Protein AF-A0A6V8NWE5-F1 (afdb_monomer_lite)

Sequence (103 aa):
FDLETEVAITEAKSGLPRKDAEKIVLVVRGLRESGKCEFAPTVRGCIMIAKTVKVLNGSVDAKDGIFRDICQDVLASETTRLGSKANEARVKEMVRNLISKYC

Foldseek 3Di:
DDLVVLLVCLCVLQVDPSLLLSLLSQLLVQLQVVVLFQARDDSVLSNQLSNQCVVVVFDLALPTPSSLVSLLVSQLVRRDDPPDPVSSVVSSVSSNVSSVVRD

pLDDT: mean 93.69, std 7.59, range [59.34, 98.88]

Secondary structure (DSSP, 8-state):
--HHHHHHHHHHHH---HHHHHHHHHHHHHHHHTS--SS---HHHHHHHHHHHHHTT--SSTT-HHHHHHHHHHHHHHH-SS--HHHHHHHHHHHHHHHHHH-

Radius of gyration: 12.45 Å; chains: 1; bounding box: 30×29×30 Å

Structure (mmCIF, N/CA/C/O backbone):
data_AF-A0A6V8NWE5-F1
#
_entry.id   AF-A0A6V8NWE5-F1
#
loop_
_atom_site.group_PDB
_atom_site.id
_atom_site.type_symbol
_atom_site.label_atom_id
_atom_site.label_alt_id
_atom_site.label_comp_id
_atom_site.label_asym_id
_atom_site.label_entity_id
_atom_site.label_seq_id
_atom_site.pdbx_PDB_ins_code
_atom_site.Cartn_x
_atom_site.Cartn_y
_atom_site.Cartn_z
_atom_site.occupancy
_atom_site.B_iso_or_equiv
_atom_site.auth_seq_id
_atom_site.auth_comp_id
_atom_site.auth_asym_id
_atom_site.auth_atom_id
_atom_site.pdbx_PDB_model_num
ATOM 1 N N . PHE A 1 1 ? 3.066 -14.788 1.093 1.00 91.75 1 PHE A N 1
ATOM 2 C CA . PHE A 1 1 ? 1.853 -15.093 1.869 1.00 91.75 1 PHE A CA 1
ATOM 3 C C . PHE A 1 1 ? 0.653 -15.046 0.931 1.00 91.75 1 PHE A C 1
ATOM 5 O O . PHE A 1 1 ? 0.709 -14.336 -0.076 1.00 91.75 1 PHE A O 1
ATOM 12 N N . ASP A 1 2 ? -0.403 -15.802 1.220 1.00 96.88 2 ASP A N 1
ATOM 13 C CA . ASP A 1 2 ? -1.707 -15.609 0.571 1.00 96.88 2 ASP A CA 1
ATOM 14 C C . ASP A 1 2 ? -2.330 -14.253 0.961 1.00 96.88 2 ASP A C 1
ATOM 16 O O . ASP A 1 2 ? -1.792 -13.524 1.799 1.00 96.88 2 ASP A O 1
ATOM 20 N N . LEU A 1 3 ? -3.418 -13.881 0.280 1.00 97.88 3 LEU A N 1
ATOM 21 C CA . LEU A 1 3 ? -4.095 -12.599 0.484 1.00 97.88 3 LEU A CA 1
ATOM 22 C C . LEU A 1 3 ? -4.586 -12.460 1.927 1.00 97.88 3 LEU A C 1
ATOM 24 O O . LEU A 1 3 ? -4.307 -11.454 2.571 1.00 97.88 3 LEU A O 1
ATOM 28 N N . GLU A 1 4 ? -5.274 -13.478 2.438 1.00 98.44 4 GLU A N 1
ATOM 29 C CA . GLU A 1 4 ? -5.883 -13.462 3.766 1.00 98.44 4 GLU A CA 1
ATOM 30 C C . GLU A 1 4 ? -4.844 -13.224 4.867 1.00 98.44 4 GLU A C 1
ATOM 32 O O . GLU A 1 4 ? -5.049 -12.392 5.755 1.00 98.44 4 GLU A O 1
ATOM 37 N N . THR A 1 5 ? -3.694 -13.885 4.756 1.00 98.62 5 THR A N 1
ATOM 38 C CA . THR A 1 5 ? -2.564 -13.736 5.669 1.00 98.62 5 THR A CA 1
ATOM 39 C C . THR A 1 5 ? -1.970 -12.327 5.602 1.00 98.62 5 THR A C 1
ATOM 41 O O . THR A 1 5 ? -1.704 -11.725 6.642 1.00 98.62 5 THR A O 1
ATOM 44 N N . GLU A 1 6 ? -1.772 -11.755 4.407 1.00 98.69 6 GLU A N 1
ATOM 45 C CA . GLU A 1 6 ? -1.270 -10.375 4.279 1.00 98.69 6 GLU A CA 1
ATOM 46 C C . GLU A 1 6 ? -2.259 -9.352 4.864 1.00 98.69 6 GLU A C 1
ATOM 48 O O . GLU A 1 6 ? -1.826 -8.411 5.538 1.00 98.69 6 GLU A O 1
ATOM 53 N N . VAL A 1 7 ? -3.568 -9.552 4.666 1.00 98.88 7 VAL A N 1
ATOM 54 C CA . VAL A 1 7 ? -4.627 -8.708 5.248 1.00 98.88 7 VAL A CA 1
ATOM 55 C C . VAL A 1 7 ? -4.627 -8.802 6.768 1.00 98.88 7 VAL A C 1
ATOM 57 O O . VAL A 1 7 ? -4.558 -7.768 7.429 1.00 98.88 7 VAL A O 1
ATOM 60 N N . ALA A 1 8 ? -4.616 -10.013 7.330 1.00 98.75 8 ALA A N 1
ATOM 61 C CA . ALA A 1 8 ? -4.601 -10.221 8.777 1.00 98.75 8 ALA A CA 1
ATOM 62 C C . ALA A 1 8 ? -3.352 -9.611 9.438 1.00 98.75 8 ALA A C 1
ATOM 64 O O . ALA A 1 8 ? -3.449 -8.964 10.482 1.00 98.75 8 ALA A O 1
ATOM 65 N N . ILE A 1 9 ? -2.176 -9.750 8.814 1.00 98.81 9 ILE A N 1
ATOM 66 C CA . ILE A 1 9 ? -0.945 -9.107 9.295 1.00 98.81 9 ILE A CA 1
ATOM 67 C C . ILE A 1 9 ? -1.081 -7.580 9.256 1.00 98.81 9 ILE A C 1
ATOM 69 O O . ILE A 1 9 ? -0.731 -6.909 10.228 1.00 98.81 9 ILE A O 1
ATOM 73 N N . THR A 1 10 ? -1.569 -7.024 8.145 1.00 98.75 10 THR A N 1
ATOM 74 C CA . THR A 1 10 ? -1.692 -5.569 7.963 1.00 98.75 10 THR A CA 1
ATOM 75 C C . THR A 1 10 ? -2.676 -4.978 8.969 1.00 98.75 10 THR A C 1
ATOM 77 O O . THR A 1 10 ? -2.346 -3.997 9.637 1.00 98.75 10 THR A O 1
ATOM 80 N N . GLU A 1 11 ? -3.830 -5.618 9.148 1.00 98.69 11 GLU A N 1
ATOM 81 C CA . GLU A 1 11 ? -4.839 -5.288 10.156 1.00 98.69 11 GLU A CA 1
ATOM 82 C C . GLU A 1 11 ? -4.231 -5.312 11.565 1.00 98.69 11 GLU A C 1
ATOM 84 O O . GLU A 1 11 ? -4.181 -4.280 12.232 1.00 98.69 11 GLU A O 1
ATOM 89 N N . ALA A 1 12 ? -3.659 -6.442 11.992 1.00 98.56 12 ALA A N 1
ATOM 90 C CA . ALA A 1 12 ? -3.134 -6.603 13.348 1.00 98.56 12 ALA A CA 1
ATOM 91 C C . ALA A 1 12 ? -1.967 -5.651 13.666 1.00 98.56 12 ALA A C 1
ATOM 93 O O . ALA A 1 12 ? -1.805 -5.212 14.805 1.00 98.56 12 ALA A O 1
ATOM 94 N N . LYS A 1 13 ? -1.122 -5.329 12.677 1.00 98.50 13 LYS A N 1
ATOM 95 C CA . LYS A 1 13 ? 0.062 -4.477 12.881 1.00 98.50 13 LYS A CA 1
ATOM 96 C C . LYS A 1 13 ? -0.218 -2.982 12.756 1.00 98.50 13 LYS A C 1
ATOM 98 O O . LYS A 1 13 ? 0.586 -2.206 13.271 1.00 98.50 13 LYS A O 1
ATOM 103 N N . SER A 1 14 ? -1.296 -2.566 12.093 1.00 97.75 14 SER A N 1
ATOM 104 C CA . SER A 1 14 ? -1.674 -1.148 11.951 1.00 97.75 14 SER A CA 1
ATOM 105 C C . SER A 1 14 ? -2.852 -0.749 12.847 1.00 97.75 14 SER A C 1
ATOM 107 O O . SER A 1 14 ? -2.962 0.402 13.276 1.00 97.75 14 SER A O 1
ATOM 109 N N . GLY A 1 15 ? -3.738 -1.696 13.156 1.00 96.81 15 GLY A N 1
ATOM 110 C CA . GLY A 1 15 ? -5.033 -1.448 13.775 1.00 96.81 15 GLY A CA 1
ATOM 111 C C . GLY A 1 15 ? -5.972 -0.625 12.890 1.00 96.81 15 GLY A C 1
ATOM 112 O O . GLY A 1 15 ? -6.774 0.128 13.441 1.00 96.81 15 GLY A O 1
ATOM 113 N N . LEU A 1 16 ? -5.811 -0.671 11.562 1.00 97.75 16 LEU A N 1
ATOM 114 C CA . LEU A 1 16 ? -6.846 -0.231 10.625 1.00 97.75 16 LEU A CA 1
ATOM 115 C C . LEU A 1 16 ? -7.965 -1.279 10.545 1.00 97.75 16 LEU A C 1
ATOM 117 O O . LEU A 1 16 ? -7.694 -2.462 10.768 1.00 97.75 16 LEU A O 1
ATOM 121 N N . PRO A 1 17 ? -9.198 -0.882 10.183 1.00 98.12 17 PRO A N 1
ATOM 122 C CA . PRO A 1 17 ? -10.261 -1.831 9.877 1.00 98.12 17 PRO A CA 1
ATOM 123 C C . PRO A 1 17 ? -9.833 -2.820 8.788 1.00 98.12 17 PRO A C 1
ATOM 125 O O . PRO A 1 17 ? -9.169 -2.437 7.822 1.00 98.12 17 PRO A O 1
ATOM 128 N N . ARG A 1 18 ? -10.278 -4.079 8.891 1.00 98.50 18 ARG A N 1
ATOM 129 C CA . ARG A 1 18 ? -9.962 -5.138 7.917 1.00 98.50 18 ARG A CA 1
ATOM 130 C C . ARG A 1 18 ? -10.172 -4.721 6.461 1.00 98.50 18 ARG A C 1
ATOM 132 O O . ARG A 1 18 ? -9.321 -4.994 5.622 1.00 98.50 18 ARG A O 1
ATOM 139 N N . LYS A 1 19 ? -11.278 -4.026 6.179 1.00 98.31 19 LYS A N 1
ATOM 140 C CA . LYS A 1 19 ? -11.624 -3.530 4.838 1.00 98.31 19 LYS A CA 1
ATOM 141 C C . LYS A 1 19 ? -10.554 -2.588 4.276 1.00 98.31 19 LYS A C 1
ATOM 143 O O . LYS A 1 19 ? -10.204 -2.683 3.107 1.00 98.31 19 LYS A O 1
ATOM 148 N N . ASP A 1 20 ? -10.009 -1.711 5.110 1.00 98.62 20 ASP A N 1
ATOM 149 C CA . ASP A 1 20 ? -8.976 -0.758 4.701 1.00 98.62 20 ASP A CA 1
ATOM 150 C C . ASP A 1 20 ? -7.615 -1.446 4.558 1.00 98.62 20 ASP A C 1
ATOM 152 O O . ASP A 1 20 ? -6.873 -1.187 3.610 1.00 98.62 20 ASP A O 1
ATOM 156 N N . ALA A 1 21 ? -7.306 -2.390 5.451 1.00 98.75 21 ALA A N 1
ATOM 157 C CA . ALA A 1 21 ? -6.124 -3.237 5.323 1.00 98.75 21 ALA A CA 1
ATOM 158 C C . ALA A 1 21 ? -6.146 -4.045 4.012 1.00 98.75 21 ALA A C 1
ATOM 160 O O . ALA A 1 21 ? -5.127 -4.133 3.326 1.00 98.75 21 ALA A O 1
ATOM 161 N N . GLU A 1 22 ? -7.305 -4.584 3.630 1.00 98.81 22 GLU A N 1
ATOM 162 C CA . GLU A 1 22 ? -7.499 -5.316 2.379 1.00 98.81 22 GLU A CA 1
ATOM 163 C C . GLU A 1 22 ? -7.235 -4.452 1.146 1.00 98.81 22 GLU A C 1
ATOM 165 O O . GLU A 1 22 ? -6.448 -4.853 0.286 1.00 98.81 22 GLU A O 1
ATOM 170 N N . LYS A 1 23 ? -7.797 -3.238 1.090 1.00 98.75 23 LYS A N 1
ATOM 171 C CA . LYS A 1 23 ? -7.524 -2.276 0.011 1.00 98.75 23 LYS A CA 1
ATOM 172 C C . LYS A 1 23 ? -6.024 -2.035 -0.178 1.00 98.75 23 LYS A C 1
ATOM 174 O O . LYS A 1 23 ? -5.510 -2.139 -1.293 1.00 98.75 23 LYS A O 1
ATOM 179 N N . ILE A 1 24 ? -5.308 -1.764 0.917 1.00 98.69 24 ILE A N 1
ATOM 180 C CA . ILE A 1 24 ? -3.856 -1.537 0.892 1.00 98.69 24 ILE A CA 1
ATOM 181 C C . ILE A 1 24 ? -3.133 -2.770 0.347 1.00 98.69 24 ILE A C 1
ATOM 183 O O . ILE A 1 24 ? -2.300 -2.652 -0.552 1.00 98.69 24 ILE A O 1
ATOM 187 N N . VAL A 1 25 ? -3.459 -3.959 0.856 1.00 98.75 25 VAL A N 1
ATOM 188 C CA . VAL A 1 25 ? -2.830 -5.207 0.411 1.00 98.75 25 VAL A CA 1
ATOM 189 C C . VAL A 1 25 ? -3.068 -5.444 -1.080 1.00 98.75 25 VAL A C 1
ATOM 191 O O . VAL A 1 25 ? -2.121 -5.784 -1.786 1.00 98.75 25 VAL A O 1
ATOM 194 N N . LEU A 1 26 ? -4.279 -5.207 -1.591 1.00 98.62 26 LEU A N 1
ATOM 195 C CA . LEU A 1 26 ? -4.594 -5.360 -3.014 1.00 98.62 26 LEU A CA 1
ATOM 196 C C . LEU A 1 26 ? -3.794 -4.397 -3.902 1.00 98.62 26 LEU A C 1
ATOM 198 O O . LEU A 1 26 ? -3.298 -4.814 -4.951 1.00 98.62 26 LEU A O 1
ATOM 202 N N . VAL A 1 27 ? -3.590 -3.146 -3.472 1.00 98.31 27 VAL A N 1
ATOM 203 C CA . VAL A 1 27 ? -2.715 -2.192 -4.176 1.00 98.31 27 VAL A CA 1
ATOM 204 C C . VAL A 1 27 ? -1.276 -2.714 -4.227 1.00 98.31 27 VAL A C 1
ATOM 206 O O . VAL A 1 27 ? -0.682 -2.791 -5.303 1.00 98.31 27 VAL A O 1
ATOM 209 N N . VAL A 1 28 ? -0.716 -3.133 -3.088 1.00 97.75 28 VAL A N 1
ATOM 210 C CA . VAL A 1 28 ? 0.677 -3.607 -3.012 1.00 97.75 28 VAL A CA 1
ATOM 211 C C . VAL A 1 28 ? 0.885 -4.907 -3.795 1.00 97.75 28 VAL A C 1
ATOM 213 O O . VAL A 1 28 ? 1.889 -5.062 -4.495 1.00 97.75 28 VAL A O 1
ATOM 216 N N . ARG A 1 29 ? -0.059 -5.850 -3.712 1.00 97.38 29 ARG A N 1
ATOM 217 C CA . ARG A 1 29 ? -0.036 -7.094 -4.496 1.00 97.38 29 ARG A CA 1
ATOM 218 C C . ARG A 1 29 ? -0.167 -6.821 -5.985 1.00 97.38 29 ARG A C 1
ATOM 220 O O . ARG A 1 29 ? 0.643 -7.333 -6.745 1.00 97.38 29 ARG A O 1
ATOM 227 N N . GLY A 1 30 ? -1.104 -5.969 -6.394 1.00 96.81 30 GLY A N 1
ATOM 228 C CA . GLY A 1 30 ? -1.273 -5.620 -7.802 1.00 96.81 30 GLY A CA 1
ATOM 229 C C . GLY A 1 30 ? -0.024 -4.965 -8.398 1.00 96.81 30 GLY A C 1
ATOM 230 O O . GLY A 1 30 ? 0.327 -5.239 -9.543 1.00 96.81 30 GLY A O 1
ATOM 231 N N . LEU A 1 31 ? 0.702 -4.165 -7.609 1.00 95.25 31 LEU A N 1
ATOM 232 C CA . LEU A 1 31 ? 1.986 -3.614 -8.036 1.00 95.25 31 LEU A CA 1
ATOM 233 C C . LEU A 1 31 ? 3.047 -4.716 -8.176 1.00 95.25 31 LEU A C 1
ATOM 235 O O . LEU A 1 31 ? 3.726 -4.787 -9.198 1.00 95.25 31 LEU A O 1
ATOM 239 N N . ARG A 1 32 ? 3.153 -5.611 -7.190 1.00 94.00 32 ARG A N 1
ATOM 240 C CA . ARG A 1 32 ? 4.074 -6.761 -7.202 1.00 94.00 32 ARG A CA 1
ATOM 241 C C . ARG A 1 32 ? 3.838 -7.698 -8.389 1.00 94.00 32 ARG A C 1
ATOM 243 O O . ARG A 1 32 ? 4.787 -8.110 -9.047 1.00 94.00 32 ARG A O 1
ATOM 250 N N . GLU A 1 33 ? 2.579 -8.006 -8.670 1.00 94.25 33 GLU A N 1
ATOM 251 C CA .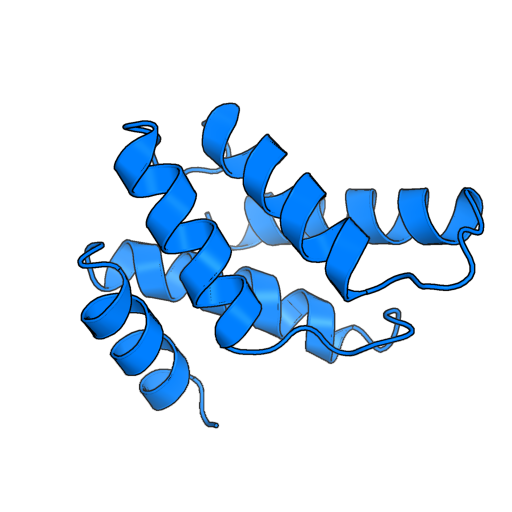 GLU A 1 33 ? 2.144 -8.918 -9.733 1.00 94.25 33 GLU A CA 1
ATOM 252 C C . GLU A 1 33 ? 2.259 -8.294 -11.132 1.00 94.25 33 GLU A C 1
ATOM 254 O O . GLU A 1 33 ? 2.235 -9.008 -12.130 1.00 94.25 33 GLU A O 1
ATOM 259 N N . SER A 1 34 ? 2.460 -6.975 -11.232 1.00 90.44 34 SER A N 1
ATOM 260 C CA . SER A 1 34 ? 2.676 -6.304 -12.519 1.00 90.44 34 SER A CA 1
ATOM 261 C C . SER A 1 34 ? 3.966 -6.726 -13.233 1.00 90.44 34 SER A C 1
ATOM 263 O O . SER A 1 34 ? 4.100 -6.491 -14.435 1.00 90.44 34 SER A O 1
ATOM 265 N N . GLY A 1 35 ? 4.942 -7.273 -12.496 1.00 82.69 35 GLY A N 1
ATOM 266 C CA . GLY A 1 35 ? 6.270 -7.613 -13.011 1.00 82.69 35 GLY A CA 1
ATOM 267 C C . GLY A 1 35 ? 7.115 -6.406 -13.443 1.00 82.69 35 GLY A C 1
ATOM 268 O O . GLY A 1 35 ? 8.174 -6.593 -14.033 1.00 82.69 35 GLY A O 1
ATOM 269 N N . LYS A 1 36 ? 6.665 -5.169 -13.177 1.00 77.75 36 LYS A N 1
ATOM 270 C CA . LYS A 1 36 ? 7.346 -3.929 -13.603 1.00 77.75 36 LYS A CA 1
ATOM 271 C C . LYS A 1 36 ? 8.190 -3.271 -12.510 1.00 77.75 36 LYS A C 1
ATOM 273 O O . LYS A 1 36 ? 8.739 -2.194 -12.734 1.00 77.75 36 LYS A O 1
ATOM 278 N N . CYS A 1 37 ? 8.274 -3.890 -11.337 1.00 81.31 37 CYS A N 1
ATOM 279 C CA . CYS A 1 37 ? 9.083 -3.418 -10.219 1.00 81.31 37 CYS A CA 1
ATOM 280 C C . CYS A 1 37 ? 10.467 -4.065 -10.259 1.00 81.31 37 CYS A C 1
ATOM 282 O O . CYS A 1 37 ? 10.568 -5.274 -10.449 1.00 81.31 37 CYS A O 1
ATOM 284 N N . GLU A 1 38 ? 11.518 -3.278 -10.024 1.00 83.00 38 GLU A N 1
ATOM 285 C CA . GLU A 1 38 ? 12.880 -3.807 -9.863 1.00 83.00 38 GLU A CA 1
ATOM 286 C C . GLU A 1 38 ? 12.965 -4.671 -8.596 1.00 83.00 38 GLU A C 1
ATOM 288 O O . GLU A 1 38 ? 13.540 -5.758 -8.594 1.00 83.00 38 GLU A O 1
ATOM 293 N N . PHE A 1 39 ? 12.301 -4.207 -7.535 1.00 86.19 39 PHE A N 1
ATOM 294 C CA . PHE A 1 39 ? 12.129 -4.933 -6.285 1.00 86.19 39 PHE A CA 1
ATOM 295 C C . PHE A 1 39 ? 10.646 -5.058 -5.967 1.00 86.19 39 PHE A C 1
ATOM 297 O O . PHE A 1 39 ? 9.912 -4.074 -5.938 1.00 86.19 39 PHE A O 1
ATOM 304 N N . ALA A 1 40 ? 10.195 -6.286 -5.739 1.00 90.00 40 ALA A N 1
ATOM 305 C CA . ALA A 1 40 ? 8.817 -6.570 -5.379 1.00 90.00 40 ALA A CA 1
ATOM 306 C C . ALA A 1 40 ? 8.484 -5.987 -3.990 1.00 90.00 40 ALA A C 1
ATOM 308 O O . ALA A 1 40 ? 9.154 -6.347 -3.015 1.00 90.00 40 ALA A O 1
ATOM 309 N N . PRO A 1 41 ? 7.433 -5.153 -3.858 1.00 93.12 41 PRO A N 1
ATOM 310 C CA . PRO A 1 41 ? 7.009 -4.671 -2.553 1.00 93.12 41 PRO A CA 1
ATOM 311 C C . PRO A 1 41 ? 6.413 -5.828 -1.736 1.00 93.12 41 PRO A C 1
ATOM 313 O O . PRO A 1 41 ? 5.911 -6.817 -2.281 1.00 93.12 41 PRO A O 1
ATOM 316 N N . THR A 1 42 ? 6.482 -5.725 -0.409 1.00 95.62 42 THR A N 1
ATOM 317 C CA . THR A 1 42 ? 6.126 -6.822 0.516 1.00 95.62 42 THR A CA 1
ATOM 318 C C . THR A 1 42 ? 5.064 -6.390 1.524 1.00 95.62 42 THR A C 1
ATOM 320 O O . THR A 1 42 ? 4.667 -5.229 1.562 1.00 95.62 42 THR A O 1
ATOM 323 N N . VAL A 1 43 ? 4.656 -7.298 2.420 1.00 97.75 43 VAL A N 1
ATOM 324 C CA . VAL A 1 43 ? 3.754 -6.967 3.540 1.00 97.75 43 VAL A CA 1
ATOM 325 C C . VAL A 1 43 ? 4.288 -5.828 4.428 1.00 97.75 43 VAL A C 1
ATOM 327 O O . VAL A 1 43 ? 3.510 -5.145 5.086 1.00 97.75 43 VAL A O 1
ATOM 330 N N . ARG A 1 44 ? 5.606 -5.568 4.431 1.00 97.31 44 ARG A N 1
ATOM 331 C CA . ARG A 1 44 ? 6.189 -4.418 5.145 1.00 97.31 44 ARG A CA 1
ATOM 332 C C . ARG A 1 44 ? 5.725 -3.081 4.563 1.00 97.31 44 ARG A C 1
ATOM 334 O O . ARG A 1 44 ? 5.364 -2.208 5.348 1.00 97.31 44 ARG A O 1
ATOM 341 N N . GLY A 1 45 ? 5.628 -2.971 3.238 1.00 97.62 45 GLY A N 1
ATOM 342 C CA . GLY A 1 45 ? 5.063 -1.803 2.563 1.00 97.62 45 GLY A CA 1
ATOM 343 C C . GLY A 1 45 ? 3.596 -1.589 2.945 1.00 97.62 45 GLY A C 1
ATOM 344 O O . GLY A 1 45 ? 3.206 -0.472 3.278 1.00 97.62 45 GLY A O 1
ATOM 345 N N . CYS A 1 46 ? 2.803 -2.668 3.035 1.00 98.56 46 CYS A N 1
ATOM 346 C CA . CYS A 1 46 ? 1.419 -2.594 3.524 1.00 98.56 46 CYS A CA 1
ATOM 347 C C . CYS A 1 46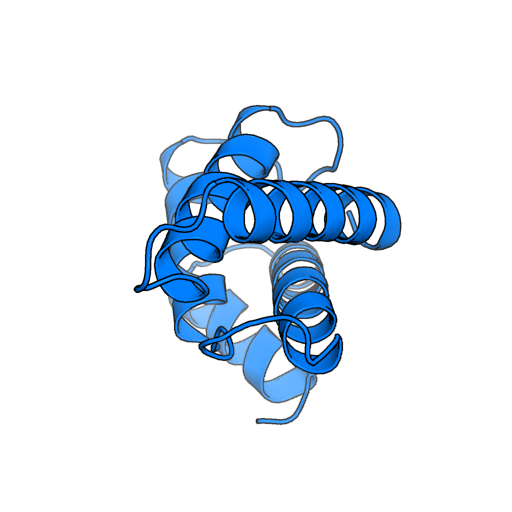 ? 1.347 -2.004 4.941 1.00 98.56 46 CYS A C 1
ATOM 349 O O . CYS A 1 46 ? 0.567 -1.090 5.199 1.00 98.56 46 CYS A O 1
ATOM 351 N N . ILE A 1 47 ? 2.186 -2.503 5.856 1.00 98.62 47 ILE A N 1
ATOM 352 C CA . ILE A 1 47 ? 2.226 -2.044 7.251 1.00 98.62 47 ILE A CA 1
ATOM 353 C C . ILE A 1 47 ? 2.659 -0.576 7.335 1.00 98.62 47 ILE A C 1
ATOM 355 O O . ILE A 1 47 ? 2.078 0.174 8.119 1.00 98.62 47 ILE A O 1
ATOM 359 N N . MET A 1 48 ? 3.662 -0.165 6.553 1.00 98.25 48 MET A N 1
ATOM 360 C CA . MET A 1 48 ? 4.129 1.224 6.512 1.00 98.25 48 MET A CA 1
ATOM 361 C C . MET A 1 48 ? 3.019 2.167 6.051 1.00 98.25 48 MET A C 1
ATOM 363 O O . MET A 1 48 ? 2.715 3.117 6.766 1.00 98.25 48 MET A O 1
ATOM 367 N N . ILE A 1 49 ? 2.363 1.866 4.925 1.00 98.56 49 ILE A N 1
ATOM 368 C CA . ILE A 1 49 ? 1.242 2.669 4.415 1.00 98.56 49 ILE A CA 1
ATOM 369 C C . ILE A 1 49 ? 0.138 2.761 5.473 1.00 98.56 49 ILE A C 1
ATOM 371 O O . ILE A 1 49 ? -0.254 3.857 5.870 1.00 98.56 49 ILE A O 1
ATOM 375 N N . ALA A 1 50 ? -0.315 1.615 5.986 1.00 98.50 50 ALA A N 1
ATOM 376 C CA . ALA A 1 50 ? -1.422 1.541 6.933 1.00 98.50 50 ALA A CA 1
ATOM 377 C C . ALA A 1 50 ? -1.156 2.326 8.228 1.00 98.50 50 ALA A C 1
ATOM 379 O O . ALA A 1 50 ? -2.028 3.045 8.720 1.00 98.50 50 ALA A O 1
ATOM 380 N N . LYS A 1 51 ? 0.058 2.220 8.784 1.00 98.38 51 LYS A N 1
ATOM 381 C CA . LYS A 1 51 ? 0.441 2.967 9.988 1.00 98.38 51 LYS A CA 1
ATOM 382 C C . LYS A 1 51 ? 0.522 4.466 9.734 1.00 98.38 51 LYS A C 1
ATOM 384 O O . LYS A 1 51 ? 0.021 5.226 10.557 1.00 98.38 51 LYS A O 1
ATOM 389 N N . THR A 1 52 ? 1.129 4.890 8.627 1.00 98.06 52 THR A N 1
ATOM 390 C CA . THR A 1 52 ? 1.292 6.318 8.328 1.00 98.06 52 THR A CA 1
ATOM 391 C C . THR A 1 52 ? -0.057 6.986 8.082 1.00 98.06 52 THR A C 1
ATOM 393 O O . THR A 1 52 ? -0.311 8.040 8.655 1.00 98.06 52 THR A O 1
ATOM 396 N N . VAL A 1 53 ? -0.960 6.343 7.330 1.00 97.62 53 VAL A N 1
ATOM 397 C CA . VAL A 1 53 ? -2.331 6.845 7.109 1.00 97.62 53 VAL A CA 1
ATOM 398 C C . VAL A 1 53 ? -3.045 7.052 8.440 1.00 97.62 53 VAL A C 1
ATOM 400 O O . VAL A 1 53 ? -3.596 8.122 8.687 1.00 97.62 53 VAL A O 1
ATOM 403 N N . LYS A 1 54 ? -2.973 6.058 9.333 1.00 96.69 54 LYS A N 1
ATOM 404 C CA . LYS A 1 54 ? -3.594 6.134 10.657 1.00 96.69 54 LYS A CA 1
ATOM 405 C C . LYS A 1 54 ? -3.014 7.259 11.516 1.00 96.69 54 LYS A C 1
ATOM 407 O O . LYS A 1 54 ? -3.770 7.981 12.150 1.00 96.69 54 LYS A O 1
ATOM 412 N N . VAL A 1 55 ? -1.688 7.412 11.543 1.00 97.62 55 VAL A N 1
ATOM 413 C CA . VAL A 1 55 ? -1.012 8.475 12.310 1.00 97.62 55 VAL A CA 1
ATOM 414 C C . VAL A 1 55 ? -1.380 9.865 11.788 1.00 97.62 55 VAL A C 1
ATOM 416 O O . VAL A 1 55 ? -1.542 10.788 12.580 1.00 97.62 55 VAL A O 1
ATOM 419 N N . LEU A 1 56 ? -1.542 10.010 10.472 1.00 96.88 56 LEU A N 1
ATOM 420 C CA . LEU A 1 56 ? -1.916 11.273 9.835 1.00 96.88 56 LEU A CA 1
ATOM 421 C C . LEU A 1 56 ? -3.435 11.512 9.785 1.00 96.88 56 LEU A C 1
ATOM 423 O O . LEU A 1 56 ? -3.863 12.500 9.197 1.00 96.88 56 LEU A O 1
ATOM 427 N N . ASN A 1 57 ? -4.245 10.646 10.408 1.00 95.06 57 ASN A N 1
ATOM 428 C CA . ASN A 1 57 ? -5.713 10.689 10.367 1.00 95.06 57 ASN A CA 1
ATOM 429 C C . ASN A 1 57 ? -6.292 10.743 8.935 1.00 95.06 57 ASN A C 1
ATOM 431 O O . ASN A 1 57 ? -7.320 11.378 8.705 1.00 95.06 57 ASN A O 1
ATOM 435 N N . GLY A 1 58 ? -5.628 10.094 7.975 1.00 95.81 58 GLY A N 1
ATOM 436 C CA . GLY A 1 58 ? -6.121 9.953 6.605 1.00 95.81 58 GLY A CA 1
ATOM 437 C C . GLY A 1 58 ? -7.131 8.813 6.457 1.00 95.81 58 GLY A C 1
ATOM 438 O O . GLY A 1 58 ? -7.229 7.927 7.310 1.00 95.81 58 GLY A O 1
ATOM 439 N N . SER A 1 59 ? -7.855 8.810 5.339 1.00 97.38 59 SER A N 1
ATOM 440 C CA . SER A 1 59 ? -8.767 7.732 4.942 1.00 97.38 59 SER A CA 1
ATOM 441 C C . SER A 1 59 ? -8.147 6.843 3.861 1.00 97.38 59 SER A C 1
ATOM 443 O O . SER A 1 59 ? -7.502 7.340 2.942 1.00 97.38 59 SER A O 1
ATOM 445 N N . VAL A 1 60 ? -8.379 5.526 3.908 1.00 98.12 60 VAL A N 1
ATOM 446 C CA . VAL A 1 60 ? -8.000 4.601 2.819 1.00 98.12 60 VAL A CA 1
ATOM 447 C C . VAL A 1 60 ? -9.036 4.683 1.688 1.00 98.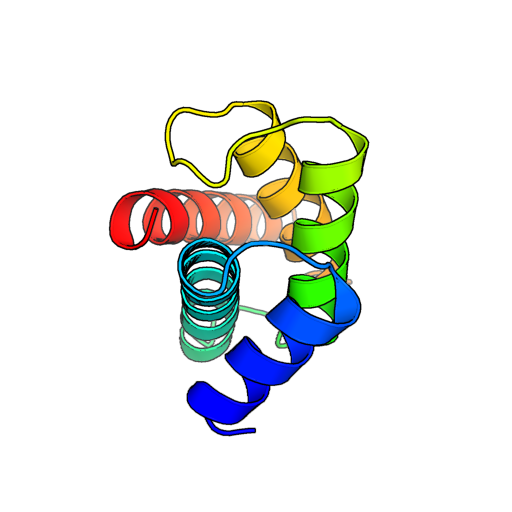12 60 VAL A C 1
ATOM 449 O O . VAL A 1 60 ? -9.874 3.797 1.486 1.00 98.12 60 VAL A O 1
ATOM 452 N N . ASP A 1 61 ? -8.988 5.796 0.959 1.00 97.31 61 ASP A N 1
ATOM 453 C CA . ASP A 1 61 ? -9.913 6.158 -0.118 1.00 97.31 61 ASP A CA 1
ATOM 454 C C . ASP A 1 61 ? -9.151 6.779 -1.295 1.00 97.31 61 ASP A C 1
ATOM 456 O O . ASP A 1 61 ? -8.209 7.550 -1.107 1.00 97.31 61 ASP A O 1
ATOM 460 N N . ALA A 1 62 ? -9.560 6.479 -2.530 1.00 97.00 62 ALA A N 1
ATOM 461 C CA . ALA A 1 62 ? -8.901 7.002 -3.726 1.00 97.00 62 ALA A CA 1
ATOM 462 C C . ALA A 1 62 ? -8.957 8.537 -3.870 1.00 97.00 62 ALA A C 1
ATOM 464 O O . ALA A 1 62 ? -8.222 9.099 -4.685 1.00 97.00 62 ALA A O 1
ATOM 465 N N . LYS A 1 63 ? -9.820 9.229 -3.120 1.00 97.31 63 LYS A N 1
ATOM 466 C CA . LYS A 1 63 ? -9.933 10.694 -3.097 1.00 97.31 63 LYS A CA 1
ATOM 467 C C . LYS A 1 63 ? -9.121 11.337 -1.976 1.00 97.31 63 LYS A C 1
ATOM 469 O O . LYS A 1 63 ? -8.920 12.549 -2.014 1.00 97.31 63 LYS A O 1
ATOM 474 N N . ASP A 1 64 ? -8.641 10.555 -1.014 1.00 97.75 64 ASP A N 1
ATOM 475 C CA . ASP A 1 64 ? -7.831 11.056 0.089 1.00 97.75 64 ASP A CA 1
ATOM 476 C C . ASP A 1 64 ? -6.398 11.347 -0.390 1.00 97.75 64 ASP A C 1
ATOM 478 O O . ASP A 1 64 ? -5.678 10.467 -0.872 1.00 97.75 64 ASP A O 1
ATOM 482 N N . GLY A 1 65 ? -5.993 12.617 -0.311 1.00 96.94 65 GLY A N 1
ATOM 483 C CA . GLY A 1 65 ? -4.672 13.060 -0.764 1.00 96.94 65 GLY A CA 1
ATOM 484 C C . GLY A 1 65 ? -3.532 12.460 0.059 1.00 96.94 65 GLY A C 1
ATOM 485 O O . GLY A 1 65 ? -2.535 12.031 -0.513 1.00 96.94 65 GLY A O 1
ATOM 486 N N . ILE A 1 66 ? -3.717 12.345 1.378 1.00 96.88 66 ILE A N 1
ATOM 487 C CA . ILE A 1 66 ? -2.713 11.806 2.302 1.00 96.88 66 ILE A CA 1
ATOM 488 C C . ILE A 1 66 ? -2.432 10.344 1.953 1.00 96.88 66 ILE A C 1
ATOM 490 O O . ILE A 1 66 ? -1.278 9.948 1.798 1.00 96.88 66 ILE A O 1
ATOM 494 N N . PHE A 1 67 ? -3.480 9.539 1.775 1.00 98.25 67 PHE A N 1
ATOM 495 C CA . PHE A 1 67 ? -3.341 8.135 1.404 1.00 98.25 67 PHE A CA 1
ATOM 496 C C . PHE A 1 67 ? -2.613 7.955 0.073 1.00 98.25 67 PHE A C 1
ATOM 498 O O . PHE A 1 67 ? -1.690 7.141 -0.027 1.00 98.25 67 PHE A O 1
ATOM 505 N N . ARG A 1 68 ? -2.992 8.739 -0.941 1.00 97.88 68 ARG A N 1
ATOM 506 C CA . ARG A 1 68 ? -2.347 8.689 -2.256 1.00 97.88 68 ARG A CA 1
ATOM 507 C C . ARG A 1 68 ? -0.864 9.007 -2.157 1.00 97.88 68 ARG A C 1
ATOM 509 O O . ARG A 1 68 ? -0.071 8.238 -2.696 1.00 97.88 68 ARG A O 1
ATOM 516 N N . ASP A 1 69 ? -0.502 10.085 -1.474 1.00 97.06 69 ASP A N 1
ATOM 517 C CA . ASP A 1 69 ? 0.888 10.524 -1.360 1.00 97.06 69 ASP A CA 1
ATOM 518 C C . ASP A 1 69 ? 1.733 9.486 -0.609 1.00 97.06 69 ASP A C 1
ATOM 520 O O . ASP A 1 69 ? 2.775 9.069 -1.107 1.00 97.06 69 ASP A O 1
ATOM 524 N N . ILE A 1 70 ? 1.223 8.925 0.494 1.00 97.69 70 ILE A N 1
ATOM 525 C CA . ILE A 1 70 ? 1.908 7.852 1.235 1.00 97.69 70 ILE A CA 1
ATOM 526 C C . ILE A 1 70 ? 2.133 6.615 0.359 1.00 97.69 70 ILE A C 1
ATOM 528 O O . ILE A 1 70 ? 3.215 6.024 0.383 1.00 97.69 70 ILE A O 1
ATOM 532 N N . CYS A 1 71 ? 1.126 6.190 -0.409 1.00 97.38 71 CYS A N 1
ATOM 533 C CA . CYS A 1 71 ? 1.287 5.061 -1.321 1.00 97.38 71 CYS A CA 1
ATOM 534 C C . CYS A 1 71 ? 2.367 5.335 -2.370 1.00 97.38 71 CYS A C 1
ATOM 536 O O . CYS A 1 71 ? 3.146 4.436 -2.681 1.00 97.38 71 CYS A O 1
ATOM 538 N N . GLN A 1 72 ? 2.421 6.553 -2.915 1.00 95.31 72 GLN A N 1
ATOM 539 C CA . GLN A 1 72 ? 3.452 6.944 -3.875 1.00 95.31 72 GLN A CA 1
ATOM 540 C C . GLN A 1 72 ? 4.836 6.921 -3.227 1.00 95.31 72 GLN A C 1
ATOM 542 O O . GLN A 1 72 ? 5.743 6.311 -3.786 1.00 95.31 72 GLN A O 1
ATOM 547 N N . ASP A 1 73 ? 4.985 7.507 -2.042 1.00 93.50 73 ASP A N 1
ATOM 548 C CA . ASP A 1 73 ? 6.266 7.618 -1.346 1.00 93.50 73 ASP A CA 1
ATOM 549 C C . ASP A 1 73 ? 6.826 6.250 -0.956 1.00 93.50 73 ASP A C 1
ATOM 551 O O . ASP A 1 73 ? 7.976 5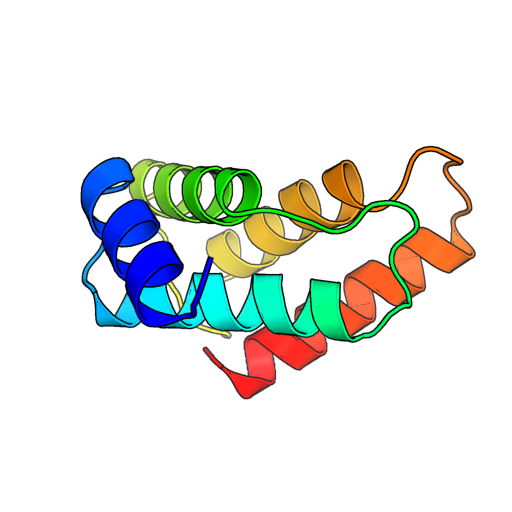.932 -1.271 1.00 93.50 73 ASP A O 1
ATOM 555 N N . VAL A 1 74 ? 6.008 5.406 -0.319 1.00 94.75 74 VAL A N 1
ATOM 556 C CA . VAL A 1 74 ? 6.433 4.069 0.117 1.00 94.75 74 VAL A CA 1
ATOM 557 C C . VAL A 1 74 ? 6.730 3.184 -1.091 1.00 94.75 74 VAL A C 1
ATOM 559 O O . VAL A 1 74 ? 7.800 2.583 -1.167 1.00 94.75 74 VAL A O 1
ATOM 562 N N . LEU A 1 75 ? 5.813 3.108 -2.061 1.00 93.75 75 LEU A N 1
ATOM 563 C CA . LEU A 1 75 ? 5.941 2.143 -3.154 1.00 93.75 75 LEU A CA 1
ATOM 564 C C . LEU A 1 75 ? 6.941 2.580 -4.217 1.00 93.75 75 LEU A C 1
ATOM 566 O O . LEU A 1 75 ? 7.625 1.720 -4.766 1.00 93.75 75 LEU A O 1
ATOM 570 N N . ALA A 1 76 ? 7.091 3.876 -4.498 1.00 89.12 76 ALA A N 1
ATOM 571 C CA . ALA A 1 76 ? 8.180 4.322 -5.360 1.00 89.12 76 ALA A CA 1
ATOM 572 C C . ALA A 1 76 ? 9.529 3.988 -4.711 1.00 89.12 76 ALA A C 1
ATOM 574 O O . ALA A 1 76 ? 10.357 3.358 -5.360 1.00 89.12 76 ALA A O 1
ATOM 575 N N . SER A 1 77 ? 9.711 4.300 -3.423 1.00 86.12 77 SER A N 1
ATOM 576 C CA . SER A 1 77 ? 10.977 4.066 -2.711 1.00 86.12 77 SER A CA 1
ATOM 577 C C . SER A 1 77 ? 11.344 2.585 -2.573 1.00 86.12 77 SER A C 1
ATOM 579 O O . SER A 1 77 ? 12.514 2.231 -2.686 1.00 86.12 77 SER A O 1
ATOM 581 N N . GLU A 1 78 ? 10.370 1.699 -2.336 1.00 87.31 78 G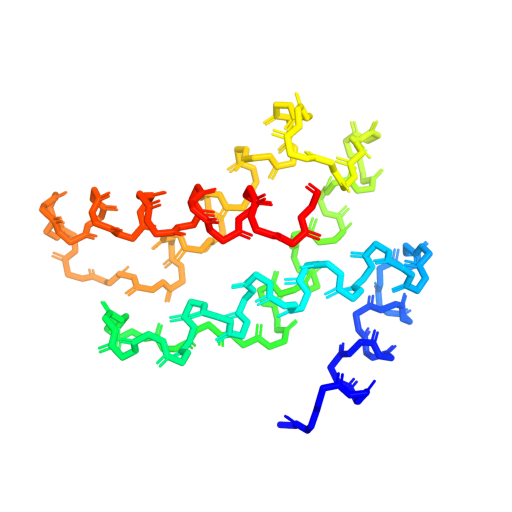LU A N 1
ATOM 582 C CA . GLU A 1 78 ? 10.642 0.261 -2.200 1.00 87.31 78 GLU A CA 1
ATOM 583 C C . GLU A 1 78 ? 10.952 -0.426 -3.536 1.00 87.31 78 GLU A C 1
ATOM 585 O O . GLU A 1 78 ? 11.646 -1.442 -3.545 1.00 87.31 78 GLU A O 1
ATOM 590 N N . THR A 1 79 ? 10.440 0.096 -4.656 1.00 85.62 79 THR A N 1
ATOM 591 C CA . THR A 1 79 ? 10.449 -0.623 -5.943 1.00 85.62 79 THR A CA 1
ATOM 592 C C . THR A 1 79 ? 11.483 -0.125 -6.953 1.00 85.62 79 THR A C 1
ATOM 594 O O . THR A 1 79 ? 11.652 -0.769 -7.992 1.00 85.62 79 THR A O 1
ATOM 597 N N . THR A 1 80 ? 12.201 0.967 -6.656 1.00 77.69 80 THR A N 1
ATOM 598 C CA . THR A 1 80 ? 13.277 1.526 -7.494 1.00 77.69 80 THR A CA 1
ATOM 599 C C . THR A 1 80 ? 14.553 1.753 -6.677 1.00 77.69 80 THR A C 1
ATOM 601 O O . THR A 1 80 ? 14.528 2.449 -5.665 1.00 77.69 80 THR A O 1
ATOM 604 N N . ARG A 1 81 ? 15.699 1.194 -7.096 1.00 69.50 81 ARG A N 1
ATOM 605 C CA . ARG A 1 81 ? 17.016 1.572 -6.526 1.00 69.50 81 ARG A CA 1
ATOM 606 C C . ARG A 1 81 ? 17.878 2.343 -7.508 1.00 69.50 81 ARG A C 1
ATOM 608 O O . ARG A 1 81 ? 18.665 3.186 -7.088 1.00 69.50 81 ARG A O 1
ATOM 615 N N . LEU A 1 82 ? 17.728 2.076 -8.803 1.00 63.59 82 LEU A N 1
ATOM 616 C CA . LEU A 1 82 ? 18.578 2.672 -9.836 1.00 63.59 82 LEU A CA 1
ATOM 617 C C . LEU A 1 82 ? 18.137 4.082 -10.271 1.00 63.59 82 LEU A C 1
ATOM 619 O O . LEU A 1 82 ? 18.790 4.688 -11.116 1.00 63.59 82 LEU A O 1
ATOM 623 N N . GLY A 1 83 ? 17.050 4.627 -9.709 1.00 59.34 83 GLY A N 1
ATOM 624 C CA . GLY A 1 83 ? 16.717 6.055 -9.821 1.00 59.34 83 GLY A CA 1
ATOM 625 C C . GLY A 1 83 ? 16.406 6.554 -11.239 1.00 59.34 83 GLY A C 1
ATOM 626 O O . GLY A 1 83 ? 16.443 7.757 -11.495 1.00 59.34 83 GLY A O 1
ATOM 627 N N . SER A 1 84 ? 16.098 5.663 -12.189 1.00 76.25 84 SER A N 1
ATOM 628 C CA . SER A 1 84 ? 15.668 6.097 -13.521 1.00 76.25 84 SER A CA 1
ATOM 629 C C . SER A 1 84 ? 14.321 6.811 -13.413 1.00 76.25 84 SER A C 1
ATOM 631 O O . SER A 1 84 ? 13.304 6.182 -13.106 1.00 76.25 84 SER A O 1
ATOM 633 N N . LYS A 1 85 ? 14.300 8.116 -13.725 1.00 80.12 85 LYS A N 1
ATOM 634 C CA . LYS A 1 85 ? 13.084 8.953 -13.721 1.00 80.12 85 LYS A CA 1
ATOM 635 C C . LYS A 1 85 ? 11.935 8.326 -14.518 1.00 80.12 85 LYS A C 1
ATOM 637 O O . LYS A 1 85 ? 10.774 8.464 -14.145 1.00 80.12 85 LYS A O 1
ATOM 642 N N . ALA A 1 86 ? 12.252 7.609 -15.600 1.00 82.31 86 ALA A N 1
ATOM 643 C CA . ALA A 1 86 ? 11.259 6.925 -16.423 1.00 82.31 86 ALA A CA 1
ATOM 644 C C . ALA A 1 86 ? 10.604 5.737 -15.696 1.00 82.31 86 ALA A C 1
ATOM 646 O O . ALA A 1 86 ? 9.399 5.529 -15.824 1.00 82.31 86 ALA A O 1
ATOM 647 N N . ASN A 1 87 ? 11.371 4.967 -14.918 1.00 81.25 87 ASN A N 1
ATOM 648 C CA . ASN A 1 87 ? 10.821 3.862 -14.131 1.00 81.25 87 ASN A CA 1
ATOM 649 C C . ASN A 1 87 ? 10.017 4.375 -12.940 1.00 81.25 87 ASN A C 1
ATOM 651 O O . ASN A 1 87 ? 8.921 3.878 -12.698 1.00 81.25 87 ASN A O 1
ATOM 655 N N . GLU A 1 88 ? 10.507 5.410 -12.257 1.00 84.81 88 GLU A N 1
ATOM 656 C CA . GLU A 1 88 ? 9.766 6.049 -11.170 1.00 84.81 88 GLU A CA 1
ATOM 657 C C . GLU A 1 88 ? 8.404 6.564 -11.661 1.00 84.81 88 GLU A C 1
ATOM 659 O O . GLU A 1 88 ? 7.375 6.237 -11.075 1.00 84.81 88 GLU A O 1
ATOM 664 N N . ALA A 1 89 ? 8.363 7.280 -12.790 1.00 88.31 89 ALA A N 1
ATOM 665 C CA . ALA A 1 89 ? 7.112 7.770 -13.370 1.00 88.31 89 ALA A CA 1
ATOM 666 C C . ALA A 1 89 ? 6.116 6.637 -13.685 1.00 88.31 89 ALA A C 1
ATOM 668 O O . ALA A 1 89 ? 4.929 6.760 -13.373 1.00 88.31 89 ALA A O 1
ATOM 669 N N . ARG A 1 90 ? 6.601 5.516 -14.241 1.00 88.38 90 ARG A N 1
ATOM 670 C CA . ARG A 1 90 ? 5.779 4.328 -14.532 1.00 88.38 90 ARG A CA 1
ATOM 671 C C . ARG A 1 90 ? 5.224 3.675 -13.268 1.00 88.38 90 ARG A C 1
ATOM 673 O O . ARG A 1 90 ? 4.045 3.331 -13.243 1.00 88.38 90 ARG A O 1
ATOM 680 N N . VAL A 1 91 ? 6.043 3.511 -12.226 1.00 89.25 91 VAL A N 1
ATOM 681 C CA . VAL A 1 91 ? 5.585 2.980 -10.929 1.00 89.25 91 VAL A CA 1
ATOM 682 C C . VAL A 1 91 ? 4.520 3.898 -10.343 1.00 89.25 91 VAL A C 1
ATOM 684 O O . VAL A 1 91 ? 3.452 3.428 -9.958 1.00 89.25 91 VAL A O 1
ATOM 687 N N . LYS A 1 92 ? 4.766 5.212 -10.341 1.00 92.00 92 LYS A N 1
ATOM 688 C CA . LYS A 1 92 ? 3.819 6.198 -9.815 1.00 92.00 92 LYS A CA 1
ATOM 689 C C . LYS A 1 92 ? 2.464 6.133 -10.521 1.00 92.00 92 LYS A C 1
ATOM 691 O O . LYS A 1 92 ? 1.417 6.159 -9.872 1.00 92.00 92 LYS A O 1
ATOM 696 N N . GLU A 1 93 ? 2.470 6.017 -11.847 1.00 93.81 93 GLU A N 1
ATOM 697 C CA . GLU A 1 93 ? 1.255 5.832 -12.647 1.00 93.81 93 GLU A CA 1
ATOM 698 C C . GLU A 1 93 ? 0.530 4.529 -12.315 1.00 93.81 93 GLU A C 1
ATOM 700 O O . GLU A 1 93 ? -0.681 4.527 -12.099 1.00 93.81 93 GLU A O 1
ATOM 705 N N . MET A 1 94 ? 1.272 3.433 -12.193 1.00 93.62 94 MET A N 1
ATOM 706 C CA . MET A 1 94 ? 0.698 2.145 -11.838 1.00 93.62 94 MET A CA 1
ATOM 707 C C . MET A 1 94 ? 0.041 2.163 -10.459 1.00 93.62 94 MET A C 1
ATOM 709 O O . MET A 1 94 ? -1.079 1.680 -10.314 1.00 93.62 94 MET A O 1
ATOM 713 N N . VAL A 1 95 ? 0.693 2.772 -9.468 1.00 95.25 95 VAL A N 1
ATOM 714 C CA . VAL A 1 95 ? 0.128 2.935 -8.124 1.00 95.25 95 VAL A CA 1
ATOM 715 C C . VAL A 1 95 ? -1.168 3.744 -8.176 1.00 95.25 95 VAL A C 1
ATOM 717 O O . VAL A 1 95 ? -2.140 3.344 -7.543 1.00 95.25 95 VAL A O 1
ATOM 720 N N . ARG A 1 96 ? -1.243 4.823 -8.974 1.00 96.38 96 ARG A N 1
ATOM 721 C CA . ARG A 1 96 ? -2.500 5.578 -9.150 1.00 96.38 96 ARG A CA 1
ATOM 722 C C . ARG A 1 96 ? -3.619 4.696 -9.700 1.00 96.38 96 ARG A C 1
ATOM 724 O O . ARG A 1 96 ? -4.708 4.688 -9.137 1.00 96.38 96 ARG 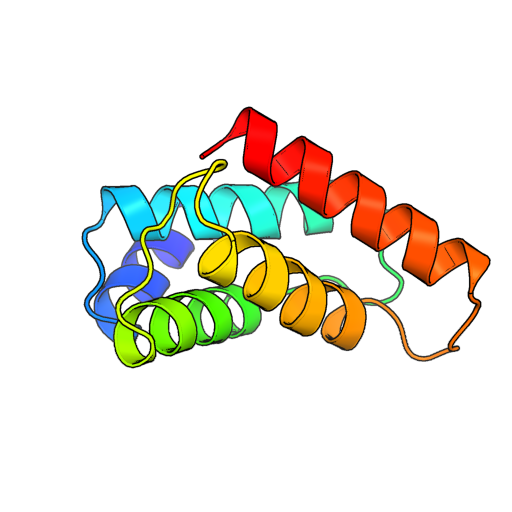A O 1
ATOM 731 N N . ASN A 1 97 ? -3.335 3.917 -10.743 1.00 97.06 97 ASN A N 1
ATOM 732 C CA . ASN A 1 97 ? -4.325 3.029 -11.357 1.00 97.06 97 ASN A CA 1
ATOM 733 C C . ASN A 1 97 ? -4.805 1.940 -10.386 1.00 97.06 97 ASN A C 1
ATOM 735 O O . ASN A 1 97 ? -5.987 1.604 -10.364 1.00 97.06 97 ASN A O 1
ATOM 739 N N . LEU A 1 98 ? -3.901 1.402 -9.564 1.00 97.62 98 LEU A N 1
ATOM 740 C CA . LEU A 1 98 ? -4.229 0.395 -8.555 1.00 97.62 98 LEU A CA 1
ATOM 741 C C . LEU A 1 98 ? -5.069 0.978 -7.415 1.00 97.62 98 LEU A C 1
ATOM 743 O O . LEU A 1 98 ? -6.031 0.339 -7.000 1.00 97.62 98 LEU A O 1
ATOM 747 N N . ILE A 1 99 ? -4.756 2.194 -6.957 1.00 97.56 99 ILE A N 1
ATOM 748 C CA . ILE A 1 99 ? -5.575 2.912 -5.972 1.00 97.56 99 ILE A CA 1
ATOM 749 C C . ILE A 1 99 ? -6.983 3.133 -6.527 1.00 97.56 99 ILE A C 1
ATOM 751 O O . ILE A 1 99 ? -7.945 2.773 -5.866 1.00 97.56 99 ILE A O 1
ATOM 755 N N . SER A 1 100 ? -7.129 3.634 -7.757 1.00 97.25 100 SER A N 1
ATOM 756 C CA . SER A 1 100 ? -8.455 3.824 -8.368 1.00 97.25 100 SER A CA 1
ATOM 757 C C . SER A 1 100 ? -9.233 2.522 -8.573 1.00 97.25 100 SER A C 1
ATOM 759 O O . SER A 1 100 ? -10.458 2.546 -8.627 1.00 97.25 100 SER A O 1
ATOM 761 N N . LYS A 1 101 ? -8.538 1.389 -8.721 1.00 97.69 101 LYS A N 1
ATOM 762 C CA . LYS A 1 101 ? -9.167 0.077 -8.896 1.00 97.69 101 LYS A CA 1
ATOM 763 C C . LYS A 1 101 ? -9.693 -0.504 -7.582 1.00 97.69 101 LYS A C 1
ATOM 765 O O . LYS A 1 101 ? -10.721 -1.175 -7.602 1.00 97.69 101 LYS A O 1
ATOM 770 N N . TYR A 1 102 ? -8.965 -0.321 -6.481 1.00 97.56 102 TYR A N 1
ATOM 771 C CA . TYR A 1 102 ? -9.236 -1.029 -5.226 1.00 97.56 102 TYR A CA 1
ATOM 772 C C . TYR A 1 102 ? -9.778 -0.144 -4.100 1.00 97.56 102 TYR A C 1
ATOM 774 O O . TYR A 1 102 ? -10.370 -0.690 -3.169 1.00 97.56 102 TYR A O 1
ATOM 782 N N . CYS A 1 103 ? -9.586 1.177 -4.156 1.00 94.62 103 CYS A N 1
ATOM 783 C CA . CYS A 1 103 ? -9.871 2.082 -3.041 1.00 94.62 103 CYS A CA 1
ATOM 784 C C . CYS A 1 103 ? -11.072 2.995 -3.262 1.00 94.62 103 CYS A C 1
ATOM 786 O O . CYS A 1 103 ? -11.265 3.503 -4.386 1.00 94.62 103 CYS A O 1
#

Organism: NCBI:txid2754717